Protein AF-A0A7S2QWU9-F1 (afdb_monomer)

pLDDT: mean 87.03, std 11.61, range [43.62, 95.88]

Organism: NCBI:txid1486918

Mean predicted aligned error: 7.69 Å

Secondary structure (DSSP, 8-state):
--TTS-----THHHHHHHHHHHHHHHHHHHHS--PPPHHHIIIIIHHHHHHHH----PPPHHHHSSS-SS-THHHIIIIIHHHHHHHHTGGGS-GGGHHHHHHHHHHHHHHHHTTT-

Sequence (117 aa):
TMAQRLKAPDGGGGRRHKLIALILLRIACVFLPGYVHPDEWFQSNEVAAQEVFNYHTEKPWEFTADAPVRSVLSVYFSSQMAYTITVAFKAYIPSSMAADVVTYAPRVMLCAMSFVV

Structure (mmCIF, N/CA/C/O backbone):
data_AF-A0A7S2QWU9-F1
#
_entry.id   AF-A0A7S2QWU9-F1
#
loop_
_atom_site.group_PDB
_atom_site.id
_atom_site.type_symbol
_atom_site.label_atom_id
_atom_site.label_alt_id
_atom_site.label_comp_id
_atom_site.label_asym_id
_atom_site.label_entity_id
_atom_site.label_seq_id
_atom_site.pdbx_PDB_ins_code
_atom_site.Cartn_x
_atom_site.Cartn_y
_atom_site.Cartn_z
_atom_site.occupancy
_atom_site.B_iso_or_equiv
_atom_site.auth_seq_id
_atom_site.auth_comp_id
_atom_site.auth_asym_id
_atom_site.auth_atom_id
_atom_site.pdbx_PDB_model_num
ATOM 1 N N . THR A 1 1 ? -54.949 9.866 29.402 1.00 53.50 1 THR A N 1
ATOM 2 C CA . THR A 1 1 ? -53.608 9.328 29.726 1.00 53.50 1 THR A CA 1
ATOM 3 C C . THR A 1 1 ? -52.944 8.828 28.450 1.00 53.50 1 THR A C 1
ATOM 5 O O . THR A 1 1 ? -53.060 7.662 28.116 1.00 53.50 1 THR A O 1
ATOM 8 N N . MET A 1 2 ? -52.343 9.728 27.664 1.00 43.62 2 MET A N 1
ATOM 9 C CA . MET A 1 2 ? -51.714 9.402 26.364 1.00 43.62 2 MET A CA 1
ATOM 10 C C . MET A 1 2 ? -50.382 10.140 26.125 1.00 43.62 2 MET A C 1
ATOM 12 O O . MET A 1 2 ? -49.781 10.006 25.067 1.00 43.62 2 MET A O 1
ATOM 16 N N . ALA A 1 3 ? -49.871 10.871 27.121 1.00 52.78 3 ALA A N 1
ATOM 17 C CA . ALA A 1 3 ? -48.666 11.695 26.983 1.00 52.78 3 ALA A CA 1
ATOM 18 C C . ALA A 1 3 ? -47.337 10.944 27.226 1.00 52.78 3 ALA A C 1
ATOM 20 O O . ALA A 1 3 ? -46.283 11.566 27.242 1.00 52.78 3 ALA A O 1
ATOM 21 N N . GLN A 1 4 ? -47.351 9.619 27.420 1.00 55.59 4 GLN A N 1
ATOM 22 C CA . GLN A 1 4 ? -46.142 8.854 27.775 1.00 55.59 4 GLN A CA 1
ATOM 23 C C . GLN A 1 4 ? -45.566 7.976 26.653 1.00 55.59 4 GLN A C 1
ATOM 25 O O . GLN A 1 4 ? -44.597 7.261 26.890 1.00 55.59 4 GLN A O 1
ATOM 30 N N . ARG A 1 5 ? -46.117 7.989 25.430 1.00 55.56 5 ARG A N 1
ATOM 31 C CA . ARG A 1 5 ? -45.851 6.897 24.474 1.00 55.56 5 ARG A CA 1
ATOM 32 C C . ARG A 1 5 ? -44.858 7.137 23.339 1.00 55.56 5 ARG A C 1
ATOM 34 O O . ARG A 1 5 ? -44.809 6.295 22.454 1.00 55.56 5 ARG A O 1
ATOM 41 N N . LEU A 1 6 ? -44.030 8.182 23.350 1.00 56.09 6 LEU A N 1
ATOM 42 C CA . LEU A 1 6 ? -42.974 8.335 22.331 1.00 56.09 6 LEU A CA 1
ATOM 43 C C . LEU A 1 6 ? -41.675 8.935 22.892 1.00 56.09 6 LEU A C 1
ATOM 45 O O . LEU A 1 6 ? -41.116 9.865 22.322 1.00 56.09 6 LEU A O 1
ATOM 49 N N . LYS A 1 7 ? -41.139 8.382 23.988 1.00 50.53 7 LYS A N 1
ATOM 50 C CA . LYS A 1 7 ? -39.685 8.458 24.183 1.00 50.53 7 LYS A CA 1
ATOM 51 C C . LYS A 1 7 ? -39.083 7.326 23.360 1.00 50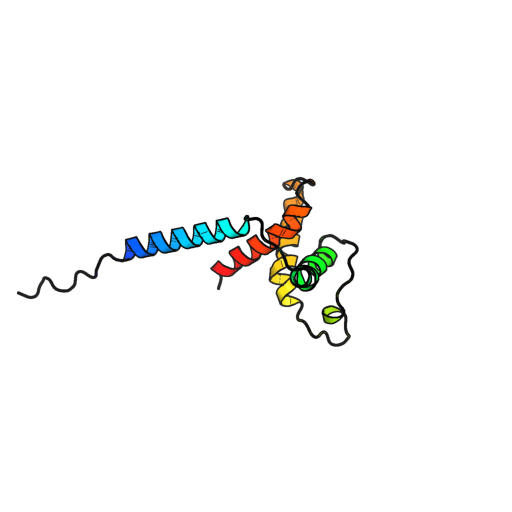.53 7 LYS A C 1
ATOM 53 O O . LYS A 1 7 ? -39.084 6.176 23.792 1.00 50.53 7 LYS A O 1
ATOM 58 N N . ALA A 1 8 ? -38.664 7.643 22.133 1.00 60.62 8 ALA A N 1
ATOM 59 C CA . ALA A 1 8 ? -37.848 6.730 21.343 1.00 60.62 8 ALA A CA 1
ATOM 60 C C . ALA A 1 8 ? -36.681 6.261 22.231 1.00 60.62 8 ALA A C 1
ATOM 62 O O . ALA A 1 8 ? -36.098 7.096 22.929 1.00 60.62 8 ALA A O 1
ATOM 63 N N . PRO A 1 9 ? -36.368 4.956 22.286 1.00 56.06 9 PRO A N 1
ATOM 64 C CA . PRO A 1 9 ? -35.274 4.492 23.119 1.00 56.06 9 PRO A CA 1
ATOM 65 C C . PRO A 1 9 ? -34.000 5.227 22.692 1.00 56.06 9 PRO A C 1
ATOM 67 O O . PRO A 1 9 ? -33.684 5.268 21.501 1.00 56.06 9 PRO A O 1
ATOM 70 N N . ASP A 1 10 ? -33.277 5.788 23.665 1.00 59.53 10 ASP A N 1
ATOM 71 C CA . ASP A 1 10 ? -31.976 6.470 23.543 1.00 59.53 10 ASP A CA 1
ATOM 72 C C . ASP A 1 10 ? -30.849 5.510 23.065 1.00 59.53 10 ASP A C 1
ATOM 74 O O . ASP A 1 10 ? -29.701 5.541 23.502 1.00 59.53 10 ASP A O 1
ATOM 78 N N . GLY A 1 11 ? -31.142 4.621 22.111 1.00 57.97 11 GLY A N 1
ATOM 79 C CA . GLY A 1 11 ? -30.238 3.635 21.519 1.00 57.97 11 GLY A CA 1
ATOM 80 C C . GLY A 1 11 ? -29.206 4.231 20.555 1.00 57.97 11 GLY A C 1
ATOM 81 O O . GLY A 1 11 ? -28.555 3.497 19.809 1.00 57.97 11 GLY A O 1
ATOM 82 N N . GLY A 1 12 ? -29.063 5.559 20.517 1.00 60.91 12 GLY A N 1
ATOM 83 C CA . GLY A 1 12 ? -28.023 6.250 19.752 1.00 60.91 12 GLY A CA 1
ATOM 84 C C . GLY A 1 12 ? -26.634 6.063 20.365 1.00 60.91 12 GLY A C 1
ATOM 85 O O . GLY A 1 12 ? -25.678 5.795 19.638 1.00 60.91 12 GLY A O 1
ATOM 86 N N . GLY A 1 13 ? -26.532 6.114 21.698 1.00 71.19 13 GLY A N 1
ATOM 87 C CA . GLY A 1 13 ? -25.263 5.969 22.416 1.00 71.19 13 GLY A CA 1
ATOM 88 C C . GLY A 1 13 ? -24.627 4.598 22.191 1.00 71.19 13 GLY A C 1
ATOM 89 O O . GLY A 1 13 ? -23.503 4.507 21.708 1.00 71.19 13 GLY A O 1
ATOM 90 N N . GLY A 1 14 ? -25.360 3.512 22.449 1.00 81.50 14 GLY A N 1
ATOM 91 C CA . GLY A 1 14 ? -24.825 2.149 22.324 1.00 81.50 14 GLY A CA 1
ATOM 92 C C . GLY A 1 14 ? -24.378 1.771 20.906 1.00 81.50 14 GLY A C 1
ATOM 93 O O . GLY A 1 14 ? -23.407 1.037 20.746 1.00 81.50 14 GLY A O 1
ATOM 94 N N . ARG A 1 15 ? -25.035 2.295 19.862 1.00 84.38 15 ARG A N 1
ATOM 95 C CA . ARG A 1 15 ? -24.633 2.056 18.463 1.00 84.38 15 ARG A CA 1
ATOM 96 C C . ARG A 1 15 ? -23.343 2.784 18.100 1.00 84.38 15 ARG A C 1
ATOM 98 O O . ARG A 1 15 ? -22.484 2.190 17.459 1.00 84.38 15 ARG A O 1
ATOM 105 N N . ARG A 1 16 ? -23.178 4.028 18.557 1.00 88.25 16 ARG A N 1
ATOM 106 C CA . ARG A 1 16 ? -21.958 4.818 18.325 1.00 88.25 16 ARG A CA 1
ATOM 107 C C . ARG A 1 16 ? -20.727 4.156 18.940 1.00 88.25 16 ARG A C 1
ATOM 109 O O . ARG A 1 16 ? -19.734 3.993 18.246 1.00 88.25 16 ARG A O 1
ATOM 116 N N . HIS A 1 17 ? -20.817 3.696 20.188 1.00 90.75 17 HIS A N 1
ATOM 117 C CA . HIS A 1 17 ? -19.699 3.004 20.844 1.00 90.75 17 HIS A CA 1
ATOM 118 C C . HIS A 1 17 ? -19.308 1.714 20.110 1.00 90.75 17 HIS A C 1
ATOM 120 O O . HIS A 1 17 ? -18.124 1.454 19.923 1.00 90.75 17 HIS A O 1
ATOM 126 N N . LYS A 1 18 ? -20.292 0.936 19.633 1.00 93.81 18 LYS A N 1
ATOM 127 C CA . LYS A 1 18 ? -20.032 -0.273 18.833 1.00 93.81 18 LYS A CA 1
ATOM 128 C C . LYS A 1 18 ? -19.353 0.052 17.502 1.00 93.81 18 LYS A C 1
ATOM 130 O O . LYS A 1 18 ? -18.397 -0.621 17.140 1.00 93.81 18 LYS A O 1
ATOM 135 N N . LEU A 1 19 ? -19.811 1.087 16.795 1.00 93.06 19 LEU A N 1
ATOM 136 C CA . LEU A 1 19 ? -19.193 1.528 15.540 1.00 93.06 19 LEU A CA 1
ATOM 137 C C . LEU A 1 19 ? -17.747 1.980 15.753 1.00 93.06 19 LEU A C 1
ATOM 139 O O . LEU A 1 19 ? -16.865 1.548 15.021 1.00 93.06 19 LEU A O 1
ATOM 143 N N . ILE A 1 20 ? -17.496 2.785 16.787 1.00 94.19 20 ILE A N 1
ATOM 144 C CA . ILE A 1 20 ? -16.142 3.223 17.142 1.00 94.19 20 ILE A CA 1
ATOM 145 C C . ILE A 1 20 ? -15.260 2.010 17.452 1.00 94.19 20 ILE A C 1
ATOM 147 O O . ILE A 1 20 ? -14.158 1.914 16.923 1.00 94.19 20 ILE A O 1
ATOM 151 N N . ALA A 1 21 ? -15.754 1.049 18.239 1.00 95.88 21 ALA A N 1
ATOM 152 C CA . ALA A 1 21 ? -15.008 -0.168 18.549 1.00 95.88 21 ALA A CA 1
ATOM 153 C C . ALA A 1 21 ? -14.654 -0.979 17.288 1.00 95.88 21 ALA A C 1
ATOM 155 O O . ALA A 1 21 ? -13.519 -1.428 17.154 1.00 95.88 21 ALA A O 1
ATOM 156 N N . LEU A 1 22 ? -15.586 -1.125 16.338 1.00 94.56 22 LEU A N 1
ATOM 157 C CA . LEU A 1 22 ? -15.334 -1.827 15.074 1.00 94.56 22 LEU A CA 1
ATOM 158 C C . LEU A 1 22 ? -14.344 -1.079 14.171 1.00 94.56 22 LEU A C 1
ATOM 160 O O . LEU A 1 22 ? -13.507 -1.712 13.534 1.00 94.56 22 LEU A O 1
ATOM 164 N N . ILE A 1 23 ? -14.402 0.254 14.136 1.00 94.69 23 ILE A N 1
ATOM 165 C CA . ILE A 1 23 ? -13.441 1.078 13.391 1.00 94.69 23 ILE A CA 1
ATOM 166 C C . ILE A 1 23 ? -12.037 0.925 13.981 1.00 94.69 23 ILE A C 1
ATOM 168 O O . ILE A 1 23 ? -11.084 0.703 13.238 1.00 94.69 23 ILE A O 1
ATOM 172 N N . LEU A 1 24 ? -11.906 0.986 15.308 1.00 95.62 24 LEU A N 1
ATOM 173 C CA . LEU A 1 24 ? -10.624 0.787 15.985 1.00 95.62 24 LEU A CA 1
ATOM 174 C C . LEU A 1 24 ? -10.073 -0.620 15.750 1.00 95.62 24 LEU A C 1
ATOM 176 O O . LEU A 1 24 ? -8.892 -0.762 15.445 1.00 95.62 24 LEU A O 1
ATOM 180 N N . LEU A 1 25 ? -10.926 -1.647 15.828 1.00 95.50 25 LEU A N 1
ATOM 181 C CA . LEU A 1 25 ? -10.541 -3.022 15.513 1.00 95.50 25 LEU A CA 1
ATOM 182 C C . LEU A 1 25 ? -10.028 -3.133 14.073 1.00 95.50 25 LEU A C 1
ATOM 184 O O . LEU A 1 25 ? -8.981 -3.727 13.839 1.00 95.50 25 LEU A O 1
ATOM 188 N N . ARG A 1 26 ? -10.726 -2.519 13.113 1.00 94.06 26 ARG A N 1
ATOM 189 C CA . ARG A 1 26 ? -10.319 -2.510 11.706 1.00 94.06 26 ARG A CA 1
ATOM 190 C C . ARG A 1 26 ? -8.949 -1.868 11.511 1.00 94.06 26 ARG A C 1
ATOM 192 O O . ARG A 1 26 ? -8.108 -2.447 10.830 1.00 94.06 26 ARG A O 1
ATOM 199 N N . ILE A 1 27 ? -8.722 -0.704 12.120 1.00 95.06 27 ILE A N 1
ATOM 200 C CA . ILE A 1 27 ? -7.431 -0.008 12.061 1.00 95.06 27 ILE A CA 1
ATOM 201 C C . ILE A 1 27 ? -6.342 -0.866 12.711 1.00 95.06 27 ILE A C 1
ATOM 203 O O . ILE A 1 27 ? -5.258 -0.983 12.153 1.00 95.06 27 ILE A O 1
ATOM 207 N N . ALA A 1 28 ? -6.624 -1.524 13.838 1.00 95.19 28 ALA A N 1
ATOM 208 C CA . ALA A 1 28 ? -5.672 -2.436 14.465 1.00 95.19 28 ALA A CA 1
ATOM 209 C C . ALA A 1 28 ? -5.299 -3.598 13.527 1.00 95.19 28 ALA A C 1
ATOM 211 O O . ALA A 1 28 ? -4.117 -3.881 13.351 1.00 95.19 28 ALA A O 1
ATOM 212 N N . CYS A 1 29 ? -6.280 -4.215 12.858 1.00 93.56 29 CYS A N 1
ATOM 213 C CA . CYS A 1 29 ? -6.049 -5.311 11.913 1.00 93.56 29 CYS A CA 1
ATOM 214 C C . CYS A 1 29 ? -5.144 -4.936 10.729 1.00 93.56 29 CYS A C 1
ATOM 216 O O . CYS A 1 29 ? -4.458 -5.811 10.209 1.00 93.56 29 CYS A O 1
ATOM 218 N N . VAL A 1 30 ? -5.095 -3.663 10.320 1.00 94.75 30 VAL A N 1
ATOM 219 C CA . VAL A 1 30 ? -4.201 -3.202 9.240 1.00 94.75 30 VAL A CA 1
ATOM 220 C C . VAL A 1 30 ? -2.729 -3.458 9.579 1.00 94.75 30 VAL A C 1
ATOM 222 O O . VAL A 1 30 ? -1.964 -3.854 8.697 1.00 94.75 30 VAL A O 1
ATOM 225 N N . PHE A 1 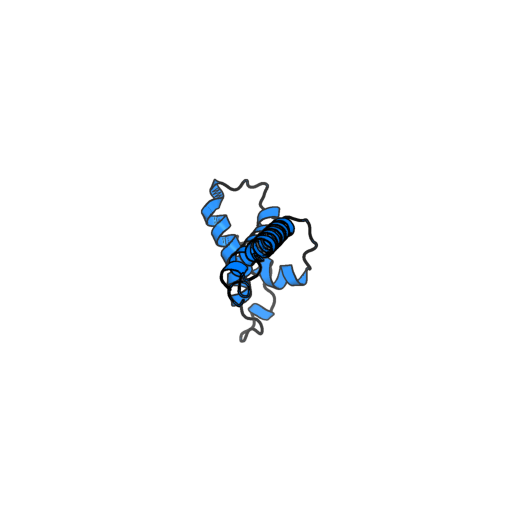31 ? -2.349 -3.278 10.846 1.00 94.25 31 PHE A N 1
ATOM 226 C CA . PHE A 1 31 ? -0.963 -3.370 11.320 1.00 94.25 31 PHE A CA 1
ATOM 227 C C . PHE A 1 31 ? -0.601 -4.732 11.913 1.00 94.25 31 PHE A C 1
ATOM 229 O O . PHE A 1 31 ? 0.545 -4.947 12.301 1.00 94.25 31 PHE A O 1
ATOM 236 N N . LEU A 1 32 ? -1.556 -5.661 12.000 1.00 93.38 32 LEU A N 1
ATOM 237 C CA . LEU A 1 32 ? -1.257 -7.004 12.475 1.00 93.38 32 LEU A CA 1
ATOM 238 C C . LEU A 1 32 ? -0.461 -7.793 11.420 1.00 93.38 32 LEU A C 1
ATOM 240 O O . LEU A 1 32 ? -0.713 -7.660 10.212 1.00 93.38 32 LEU A O 1
ATOM 244 N N . PRO A 1 33 ? 0.480 -8.650 11.859 1.00 88.81 33 PRO A N 1
ATOM 245 C CA . PRO A 1 33 ? 1.156 -9.568 10.961 1.00 88.81 33 PRO A CA 1
ATOM 246 C C . PRO A 1 33 ? 0.121 -10.536 10.386 1.00 88.81 33 PRO A C 1
ATOM 248 O O . PRO A 1 33 ? -0.658 -11.154 11.110 1.00 88.81 33 PRO A O 1
ATOM 251 N N . GLY A 1 34 ? 0.104 -10.649 9.065 1.00 86.38 34 GLY A N 1
ATOM 252 C CA . GLY A 1 34 ? -0.817 -11.512 8.343 1.00 86.38 34 GLY A CA 1
ATOM 253 C C . GLY A 1 34 ? -0.142 -12.000 7.078 1.00 86.38 34 GLY A C 1
ATOM 254 O O . GLY A 1 34 ? 0.540 -11.215 6.413 1.00 86.38 34 GLY A O 1
ATOM 255 N N . TYR A 1 35 ? -0.312 -13.286 6.784 1.00 88.94 35 TYR A N 1
ATOM 256 C CA . TYR A 1 35 ? 0.195 -13.901 5.566 1.00 88.94 35 TYR A CA 1
ATOM 257 C C . TYR A 1 35 ? -0.444 -13.232 4.346 1.00 88.94 35 TYR A C 1
ATOM 259 O O . TYR A 1 35 ? -1.667 -13.140 4.266 1.00 88.94 35 TYR A O 1
ATOM 267 N N . VAL A 1 36 ? 0.393 -12.748 3.431 1.00 87.88 36 VAL A N 1
ATOM 268 C CA . VAL A 1 36 ? -0.036 -12.267 2.115 1.00 87.88 36 VAL A CA 1
ATOM 269 C C . VAL A 1 36 ? 0.191 -13.409 1.145 1.00 87.88 36 VAL A C 1
ATOM 271 O O . VAL A 1 36 ? 1.299 -13.947 1.078 1.00 87.88 36 VAL A O 1
ATOM 274 N N . HIS A 1 37 ? -0.855 -13.805 0.428 1.00 90.81 37 HIS A N 1
ATOM 275 C CA . HIS A 1 37 ? -0.727 -14.901 -0.519 1.00 90.81 37 HIS A CA 1
ATOM 276 C C . HIS A 1 37 ? 0.199 -14.487 -1.678 1.00 90.81 37 HIS A C 1
ATOM 278 O O . HIS A 1 37 ? 0.105 -13.346 -2.141 1.00 90.81 37 HIS A O 1
ATOM 284 N N . PRO A 1 38 ? 1.076 -15.375 -2.184 1.00 90.12 38 PRO A N 1
ATOM 285 C CA . PRO A 1 38 ? 1.971 -15.047 -3.288 1.00 90.12 38 PRO A CA 1
ATOM 286 C C . PRO A 1 38 ? 1.243 -14.481 -4.509 1.00 90.12 38 PRO A C 1
ATOM 288 O O . PRO A 1 38 ? 1.680 -13.477 -5.060 1.00 90.12 38 PRO A O 1
ATOM 291 N N . ASP A 1 39 ? 0.082 -15.032 -4.877 1.00 89.00 39 ASP A N 1
ATOM 292 C CA . ASP A 1 39 ? -0.691 -14.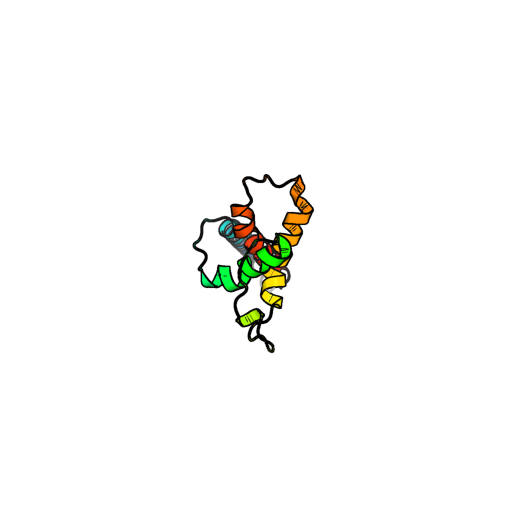497 -6.005 1.00 89.00 39 ASP A CA 1
ATOM 293 C C . ASP A 1 39 ? -1.219 -13.081 -5.752 1.00 89.00 39 ASP A C 1
ATOM 295 O O . ASP A 1 39 ? -1.260 -12.270 -6.674 1.00 89.00 39 ASP A O 1
ATOM 299 N N . GLU A 1 40 ? -1.600 -12.750 -4.514 1.00 89.62 40 GLU A N 1
ATOM 300 C CA . GLU A 1 40 ? -2.027 -11.388 -4.170 1.00 89.62 40 GLU A CA 1
ATOM 301 C C . GLU A 1 40 ? -0.866 -10.408 -4.337 1.00 89.62 40 GLU A C 1
ATOM 303 O O . GLU A 1 40 ? -1.044 -9.306 -4.862 1.00 89.62 40 GLU A O 1
ATOM 308 N N . TRP A 1 41 ? 0.334 -10.826 -3.931 1.00 91.00 41 TRP A N 1
ATOM 309 C CA . TRP A 1 41 ? 1.547 -10.034 -4.072 1.00 91.00 41 TRP A CA 1
ATOM 310 C C . TRP A 1 41 ? 1.909 -9.793 -5.541 1.00 91.00 41 TRP A C 1
ATOM 312 O O . TRP A 1 41 ? 2.062 -8.639 -5.950 1.00 91.00 41 TRP A O 1
ATOM 322 N N . PHE A 1 42 ? 1.986 -10.860 -6.337 1.00 89.81 42 PHE A N 1
ATOM 323 C CA . PHE A 1 42 ? 2.376 -10.803 -7.748 1.00 89.81 42 PHE A CA 1
ATOM 324 C C . PHE A 1 42 ? 1.344 -10.072 -8.614 1.00 89.81 42 PHE A C 1
ATOM 326 O O . PHE A 1 42 ? 1.699 -9.387 -9.568 1.00 89.81 42 PHE A O 1
ATOM 333 N N . GLN A 1 43 ? 0.056 -10.150 -8.267 1.00 89.62 43 GLN A N 1
ATOM 334 C CA . GLN A 1 43 ? -1.009 -9.494 -9.032 1.00 89.62 43 GLN A CA 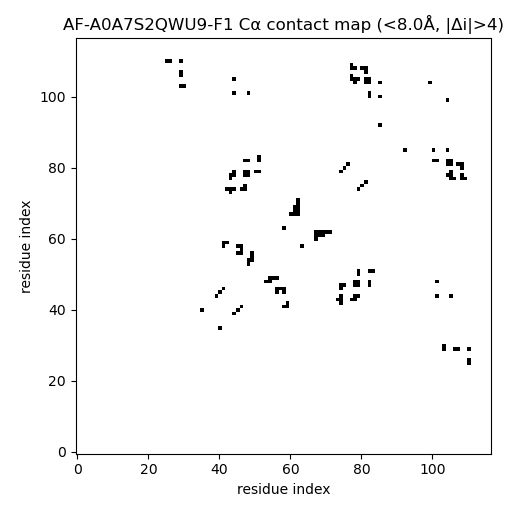1
ATOM 335 C C . GLN A 1 43 ? -1.237 -8.023 -8.649 1.00 89.62 43 GLN A C 1
ATOM 337 O O . GLN A 1 43 ? -2.040 -7.359 -9.306 1.00 89.62 43 GLN A O 1
ATOM 342 N N . SER A 1 44 ? -0.583 -7.497 -7.603 1.00 91.50 44 SER A N 1
ATOM 343 C CA . SER A 1 44 ? -0.802 -6.114 -7.151 1.00 91.50 44 SER A CA 1
ATOM 344 C C . SER A 1 44 ? 0.470 -5.389 -6.711 1.00 91.50 44 SER A C 1
ATOM 346 O O . SER A 1 44 ? 0.926 -4.471 -7.394 1.00 91.50 44 SER A O 1
ATOM 348 N N . ASN A 1 45 ? 1.054 -5.785 -5.581 1.00 92.38 45 ASN A N 1
ATOM 349 C CA . ASN A 1 45 ? 2.187 -5.098 -4.967 1.00 92.38 45 ASN A CA 1
ATOM 350 C C . ASN A 1 45 ? 3.425 -5.116 -5.855 1.00 92.38 45 ASN A C 1
ATOM 352 O O . ASN A 1 45 ? 4.076 -4.086 -5.989 1.00 92.38 45 ASN A O 1
ATOM 356 N N . GLU A 1 46 ? 3.732 -6.248 -6.486 1.00 91.62 46 GLU A N 1
ATOM 357 C CA . GLU A 1 46 ? 4.894 -6.357 -7.366 1.00 91.62 46 GLU A CA 1
ATOM 358 C C . GLU A 1 46 ? 4.756 -5.454 -8.601 1.00 91.62 46 GLU A C 1
ATOM 360 O O . GLU A 1 46 ? 5.638 -4.640 -8.871 1.00 91.62 46 GLU A O 1
ATOM 365 N N . VAL A 1 47 ? 3.598 -5.502 -9.271 1.00 91.75 47 VAL A N 1
ATOM 366 C CA . VAL A 1 47 ? 3.286 -4.653 -10.434 1.00 91.75 47 VAL A CA 1
ATOM 367 C C . VAL A 1 47 ? 3.415 -3.167 -10.084 1.00 91.75 47 VAL A C 1
ATOM 369 O O . VAL A 1 47 ? 4.023 -2.399 -10.827 1.00 91.75 47 VAL A O 1
ATOM 372 N N . ALA A 1 48 ? 2.885 -2.753 -8.930 1.00 93.75 48 ALA A N 1
ATOM 373 C CA . ALA A 1 48 ? 2.989 -1.375 -8.457 1.00 93.75 48 ALA A CA 1
ATOM 374 C C . ALA A 1 48 ? 4.416 -0.990 -8.026 1.00 93.75 48 ALA A C 1
ATOM 376 O O . ALA A 1 48 ? 4.836 0.150 -8.231 1.00 93.75 48 ALA A O 1
ATOM 377 N N . ALA A 1 49 ? 5.167 -1.912 -7.421 1.00 91.69 49 ALA A N 1
ATOM 378 C CA . ALA A 1 49 ? 6.534 -1.671 -6.970 1.00 91.69 49 ALA A CA 1
ATOM 379 C C . ALA A 1 49 ? 7.494 -1.477 -8.149 1.00 91.69 49 ALA A C 1
ATOM 381 O O . ALA A 1 49 ? 8.382 -0.624 -8.078 1.00 91.69 49 ALA A O 1
ATOM 382 N N . GLN A 1 50 ? 7.285 -2.200 -9.250 1.00 90.44 50 GLN A N 1
ATOM 383 C CA . GLN A 1 50 ? 8.002 -1.959 -10.498 1.00 90.44 50 GLN A CA 1
ATOM 384 C C . GLN A 1 50 ? 7.792 -0.532 -10.998 1.00 90.44 50 GLN A C 1
ATOM 386 O O . GLN A 1 50 ? 8.753 0.177 -11.275 1.00 90.44 50 GLN A O 1
ATOM 391 N N . GLU A 1 51 ? 6.530 -0.107 -11.071 1.00 90.25 51 GLU A N 1
ATOM 392 C CA . GLU A 1 51 ? 6.134 1.197 -11.605 1.00 90.25 51 GLU A CA 1
ATOM 393 C C . GLU A 1 51 ? 6.628 2.365 -10.745 1.00 90.25 51 GLU A C 1
ATOM 395 O O . GLU A 1 51 ? 7.060 3.390 -11.265 1.00 90.25 51 GLU A O 1
ATOM 400 N N . VAL A 1 52 ? 6.563 2.237 -9.416 1.00 92.81 52 VAL A N 1
ATOM 401 C CA . VAL A 1 52 ? 6.837 3.358 -8.501 1.00 92.81 52 VAL A CA 1
ATOM 402 C C . VAL A 1 52 ? 8.277 3.362 -7.998 1.00 92.81 52 VAL A C 1
ATOM 404 O O . VAL A 1 52 ? 8.905 4.420 -7.924 1.00 92.81 52 VAL A O 1
ATOM 407 N N . PHE A 1 53 ? 8.815 2.198 -7.629 1.00 90.00 53 PHE A N 1
ATOM 408 C CA . PHE A 1 53 ? 10.154 2.085 -7.046 1.00 90.00 53 PHE A CA 1
ATOM 409 C C . PHE A 1 53 ? 11.228 1.690 -8.065 1.00 90.00 53 PHE A C 1
ATOM 411 O O . PHE A 1 53 ? 12.408 1.718 -7.718 1.00 90.00 53 PHE A O 1
ATOM 418 N N . ASN A 1 54 ? 10.852 1.368 -9.311 1.00 87.25 54 ASN A N 1
ATOM 419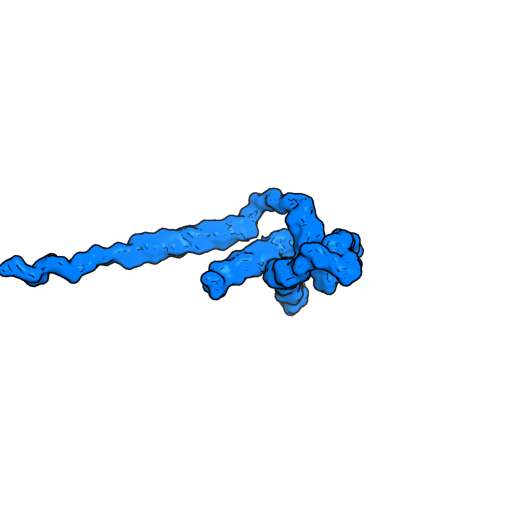 C CA . ASN A 1 54 ? 11.751 0.829 -10.339 1.00 87.25 54 ASN A CA 1
ATOM 420 C C . ASN A 1 54 ? 12.472 -0.452 -9.884 1.00 87.25 54 ASN A C 1
ATOM 422 O O . ASN A 1 54 ? 13.642 -0.673 -10.201 1.00 87.25 54 ASN A O 1
ATOM 426 N N . TYR A 1 55 ? 11.790 -1.298 -9.107 1.00 88.00 55 TYR A N 1
ATOM 427 C CA . TYR A 1 55 ? 12.320 -2.609 -8.742 1.00 88.00 55 TYR A CA 1
ATOM 428 C C . TYR A 1 55 ? 12.315 -3.556 -9.938 1.00 88.00 55 TYR A C 1
ATOM 430 O O . TYR A 1 55 ? 11.353 -3.606 -10.702 1.00 88.00 55 TYR A O 1
ATOM 438 N N . HIS A 1 56 ? 13.392 -4.332 -10.080 1.00 85.31 56 HIS A N 1
ATOM 439 C CA . HIS A 1 56 ? 13.499 -5.335 -11.132 1.00 85.31 56 HIS A CA 1
ATOM 440 C C . HIS A 1 56 ? 12.562 -6.502 -10.812 1.00 85.31 56 HIS A C 1
ATOM 442 O O . HIS A 1 56 ? 12.864 -7.337 -9.962 1.00 85.31 56 HIS A O 1
ATOM 448 N N . THR A 1 57 ? 11.406 -6.510 -11.464 1.00 83.56 57 THR A N 1
ATOM 449 C CA . THR A 1 57 ? 10.312 -7.463 -11.259 1.00 83.56 57 THR A CA 1
ATOM 450 C C . THR A 1 57 ? 9.681 -7.775 -12.614 1.00 83.56 57 THR A C 1
ATOM 452 O O . THR A 1 57 ? 9.749 -6.958 -13.537 1.00 83.56 57 THR A O 1
ATOM 455 N N . GLU A 1 58 ? 9.128 -8.976 -12.756 1.00 84.12 58 GLU A N 1
ATOM 456 C CA . GLU A 1 58 ? 8.534 -9.441 -14.011 1.00 84.12 58 GLU A CA 1
ATOM 457 C C . GLU A 1 58 ? 7.018 -9.271 -13.938 1.00 84.12 58 GLU A C 1
ATOM 459 O O . GLU A 1 58 ? 6.362 -9.881 -13.093 1.00 84.12 58 GLU A O 1
ATOM 464 N N . LYS A 1 59 ? 6.435 -8.451 -14.822 1.00 85.94 59 LYS A N 1
ATOM 465 C CA . LYS A 1 59 ? 4.975 -8.304 -14.840 1.00 85.94 59 LYS A CA 1
ATOM 466 C C . LYS A 1 59 ? 4.326 -9.584 -15.353 1.00 85.94 59 LYS A C 1
ATOM 468 O O . LYS A 1 59 ? 4.720 -10.070 -16.417 1.00 85.94 59 LYS A O 1
ATOM 473 N N . PRO A 1 60 ? 3.271 -10.067 -14.681 1.00 87.62 60 PRO A N 1
ATOM 474 C CA . PRO A 1 60 ? 2.494 -11.185 -15.182 1.00 87.62 60 PRO A CA 1
ATOM 475 C C . PRO A 1 60 ? 1.899 -10.887 -16.566 1.00 87.62 60 PRO A C 1
ATOM 477 O O . PRO A 1 60 ? 1.518 -9.748 -16.871 1.00 87.62 60 PRO A O 1
ATOM 480 N N . TRP A 1 61 ? 1.791 -11.926 -17.398 1.00 89.06 61 TRP A N 1
ATOM 481 C CA . TRP A 1 61 ? 1.252 -11.837 -18.761 1.00 89.06 61 TRP A CA 1
ATOM 482 C C . TRP A 1 61 ? -0.185 -11.296 -18.791 1.00 89.06 61 TRP A C 1
ATOM 484 O O . TRP A 1 61 ? -0.616 -10.718 -19.788 1.00 89.06 61 TRP A O 1
ATOM 494 N N . GLU A 1 62 ? -0.915 -11.406 -17.677 1.00 89.81 62 GLU A N 1
ATOM 495 C CA . GLU A 1 62 ? -2.264 -10.876 -17.508 1.00 89.81 62 GLU A CA 1
ATOM 496 C C . GLU A 1 62 ? -2.356 -9.352 -17.678 1.00 89.81 62 GLU A C 1
ATOM 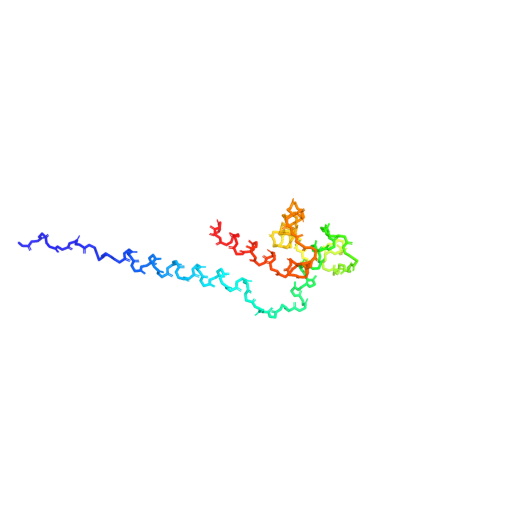498 O O . GLU A 1 62 ? -3.442 -8.847 -17.978 1.00 89.81 62 GLU A O 1
ATOM 503 N N . PHE A 1 63 ? -1.240 -8.635 -17.493 1.00 88.75 63 PHE A N 1
ATOM 504 C CA . PHE A 1 63 ? -1.137 -7.183 -17.665 1.00 88.75 63 PHE A CA 1
ATOM 505 C C . PHE A 1 63 ? -0.357 -6.762 -18.918 1.00 88.75 63 PHE A C 1
ATOM 507 O O . PHE A 1 63 ? -0.427 -5.592 -19.290 1.00 88.75 63 PHE A O 1
ATOM 514 N N . THR A 1 64 ? 0.397 -7.667 -19.550 1.00 88.50 64 THR A N 1
ATOM 515 C CA . THR A 1 64 ? 1.311 -7.336 -20.663 1.00 88.50 64 THR A CA 1
ATOM 516 C C . THR A 1 64 ? 0.868 -7.857 -22.029 1.00 88.50 64 THR A C 1
ATOM 518 O O . THR A 1 64 ? 1.463 -7.470 -23.031 1.00 88.50 64 THR A O 1
ATOM 521 N N . ALA A 1 65 ? -0.168 -8.698 -22.102 1.00 87.25 65 ALA A N 1
ATOM 522 C CA . ALA A 1 65 ? -0.745 -9.140 -23.372 1.00 87.25 65 ALA A CA 1
ATOM 523 C C . ALA A 1 65 ? -1.352 -7.974 -24.182 1.00 87.25 65 ALA A C 1
ATOM 525 O O . ALA A 1 65 ? -1.825 -6.999 -23.600 1.00 87.25 65 ALA A O 1
ATOM 526 N N . ASP A 1 66 ? -1.428 -8.116 -25.514 1.00 89.50 66 ASP A N 1
ATOM 527 C CA . ASP A 1 66 ? -2.012 -7.106 -26.424 1.00 89.50 66 ASP A CA 1
ATOM 528 C C . ASP A 1 66 ? -3.447 -6.705 -26.035 1.00 89.50 66 ASP A C 1
ATOM 530 O O . ASP A 1 66 ? -3.859 -5.556 -26.195 1.00 89.50 66 ASP A O 1
ATOM 534 N N . ALA A 1 67 ? -4.204 -7.662 -25.495 1.00 89.75 67 ALA A N 1
ATOM 535 C CA . ALA A 1 67 ? -5.504 -7.456 -24.870 1.00 89.75 67 ALA A CA 1
ATOM 536 C C . ALA A 1 67 ? -5.456 -8.031 -23.441 1.00 89.75 67 ALA A C 1
ATOM 538 O O . ALA A 1 67 ? -5.728 -9.222 -23.253 1.00 89.75 67 ALA A O 1
ATOM 539 N N . PRO A 1 68 ? -5.068 -7.229 -22.432 1.00 89.06 68 PRO A N 1
ATOM 540 C CA . PRO A 1 68 ? -4.862 -7.726 -21.079 1.00 89.06 68 PRO A CA 1
ATOM 541 C C . PRO A 1 68 ? -6.182 -8.194 -20.464 1.00 89.06 68 PRO A C 1
ATOM 543 O O . PRO A 1 68 ? -7.217 -7.531 -20.558 1.00 89.06 68 PRO A O 1
ATOM 546 N N . VAL A 1 69 ? -6.137 -9.351 -19.805 1.00 91.81 69 VAL A N 1
ATOM 547 C CA . VAL A 1 69 ? -7.310 -9.964 -19.161 1.00 91.81 69 VAL A CA 1
ATOM 548 C C . VAL A 1 69 ? -7.625 -9.323 -17.805 1.00 91.81 69 VAL A C 1
ATOM 550 O O . VAL A 1 69 ? -8.736 -9.464 -17.294 1.00 91.81 69 VAL A O 1
ATOM 553 N N . ARG A 1 70 ? -6.673 -8.584 -17.216 1.00 89.31 70 ARG A N 1
ATOM 554 C CA . ARG A 1 70 ? -6.849 -7.870 -15.945 1.00 89.31 70 ARG A CA 1
ATOM 555 C C . ARG A 1 70 ? -6.799 -6.361 -16.126 1.00 89.31 70 ARG A C 1
ATOM 557 O O . ARG A 1 70 ? -5.972 -5.819 -16.851 1.00 89.31 70 ARG A O 1
ATOM 564 N N . SER A 1 71 ? -7.667 -5.674 -15.387 1.00 90.50 71 SER A N 1
ATOM 565 C CA . SER A 1 71 ? -7.625 -4.219 -15.286 1.00 90.50 71 SER A CA 1
ATOM 566 C C . SER A 1 71 ? -6.539 -3.778 -14.307 1.00 90.50 71 SER A C 1
ATOM 568 O O . SER A 1 71 ? -6.471 -4.267 -13.182 1.00 90.50 71 SER A O 1
ATOM 570 N N . VAL A 1 72 ? -5.737 -2.793 -14.709 1.00 90.56 72 VAL A N 1
ATOM 571 C CA . VAL A 1 72 ? -4.732 -2.142 -13.851 1.00 90.56 72 VAL A CA 1
ATOM 572 C C . VAL A 1 72 ? -5.347 -1.206 -12.808 1.00 90.56 72 VAL A C 1
ATOM 574 O O . VAL A 1 72 ? -4.671 -0.803 -11.867 1.00 90.56 72 VAL A O 1
ATOM 577 N N . LEU A 1 73 ? -6.638 -0.873 -12.932 1.00 92.00 73 LEU A N 1
ATOM 578 C CA . LEU A 1 73 ? -7.302 0.079 -12.037 1.00 92.00 73 LEU A CA 1
ATOM 579 C C . LEU A 1 73 ? -7.286 -0.377 -10.576 1.00 92.00 73 LEU A C 1
ATOM 581 O O . LEU A 1 73 ? -7.073 0.445 -9.687 1.00 92.00 73 LEU A O 1
ATOM 585 N N . SER A 1 74 ? -7.481 -1.673 -10.316 1.00 89.44 74 SER A N 1
ATOM 586 C CA . SER A 1 74 ? -7.445 -2.193 -8.947 1.00 89.44 74 SER A CA 1
ATOM 587 C C . SER A 1 74 ? -6.065 -2.001 -8.322 1.00 89.44 74 SER A C 1
ATOM 589 O O . SER A 1 74 ? -5.978 -1.528 -7.194 1.00 89.44 74 SER A O 1
ATOM 591 N N . VAL A 1 75 ? -5.004 -2.285 -9.084 1.00 93.69 75 VAL A N 1
ATOM 592 C CA . VAL A 1 75 ? -3.605 -2.112 -8.664 1.00 93.69 75 VAL A CA 1
ATOM 593 C C . VAL A 1 75 ? -3.280 -0.640 -8.431 1.00 93.69 75 VAL A C 1
ATOM 595 O O . VAL A 1 75 ? -2.612 -0.302 -7.450 1.00 93.69 75 VAL A O 1
ATOM 598 N N . TYR A 1 76 ? -3.790 0.237 -9.301 1.00 94.38 76 TYR A N 1
ATOM 599 C CA . TYR A 1 76 ? -3.582 1.675 -9.196 1.00 94.38 76 TYR A CA 1
ATOM 600 C C . TYR A 1 76 ? -4.125 2.222 -7.873 1.00 94.38 76 TYR A C 1
ATOM 602 O O . TYR A 1 76 ? -3.405 2.872 -7.113 1.00 94.38 76 TYR A O 1
ATOM 610 N N . PHE A 1 77 ? -5.390 1.923 -7.574 1.00 92.81 77 PHE A N 1
ATOM 611 C CA . PHE A 1 77 ? -6.058 2.428 -6.380 1.00 92.81 77 PHE A CA 1
ATOM 612 C C . PHE A 1 77 ? -5.555 1.768 -5.089 1.00 92.81 77 PHE A C 1
ATOM 614 O O . PHE A 1 77 ? -5.490 2.441 -4.062 1.00 92.81 77 PHE A O 1
ATOM 621 N N . SER A 1 78 ? -5.161 0.491 -5.120 1.00 92.38 78 SER A N 1
ATOM 622 C CA . SER A 1 78 ? -4.648 -0.192 -3.930 1.00 92.38 78 SER A CA 1
ATOM 623 C C . SER A 1 78 ? -3.183 0.144 -3.651 1.00 92.38 78 SER A C 1
ATOM 625 O O . SER A 1 78 ? -2.872 0.858 -2.700 1.00 92.38 78 SER A O 1
ATOM 627 N N . SER A 1 79 ? -2.274 -0.381 -4.468 1.00 94.62 79 SER A N 1
ATOM 628 C CA . SER A 1 79 ? -0.848 -0.454 -4.149 1.00 94.62 79 SER A CA 1
ATOM 629 C C . SER A 1 79 ? -0.074 0.702 -4.774 1.00 94.62 79 SER A C 1
ATOM 631 O O . SER A 1 79 ? 0.757 1.308 -4.103 1.00 94.62 79 SER A O 1
ATOM 633 N N . GLN A 1 80 ? -0.382 1.078 -6.020 1.00 94.44 80 GLN A N 1
ATOM 634 C CA . GLN A 1 80 ?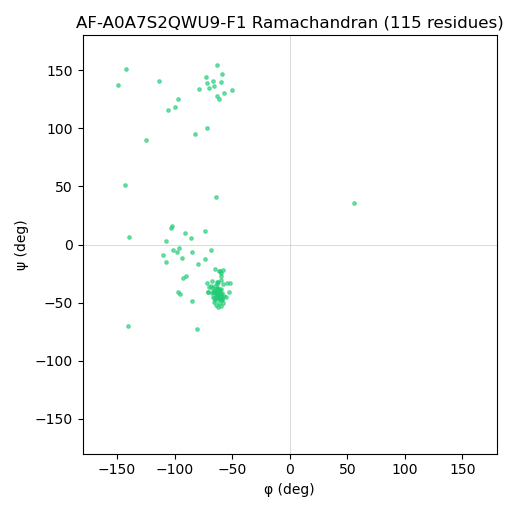 0.371 2.122 -6.723 1.00 94.44 80 GLN A CA 1
ATOM 635 C C . GLN A 1 80 ? 0.189 3.489 -6.063 1.00 94.44 80 GLN A C 1
ATOM 637 O O . GLN A 1 80 ? 1.176 4.141 -5.730 1.00 94.44 80 GLN A O 1
ATOM 642 N N . MET A 1 81 ? -1.055 3.892 -5.782 1.00 94.94 81 MET A N 1
ATOM 643 C CA . MET A 1 81 ? -1.332 5.153 -5.095 1.00 94.94 81 MET A CA 1
ATOM 644 C C . MET A 1 81 ? -0.742 5.173 -3.680 1.00 94.94 81 MET A C 1
ATOM 646 O O . MET A 1 81 ? -0.176 6.188 -3.270 1.00 94.94 81 MET A O 1
ATOM 650 N N . ALA A 1 82 ? -0.792 4.048 -2.958 1.00 95.50 82 ALA A N 1
ATOM 651 C CA . ALA A 1 82 ? -0.154 3.928 -1.650 1.00 95.50 82 ALA A CA 1
ATOM 652 C C . ALA A 1 82 ? 1.361 4.182 -1.731 1.00 95.50 82 ALA A C 1
ATOM 654 O O . ALA A 1 82 ? 1.904 4.977 -0.961 1.00 95.50 82 ALA A O 1
ATOM 655 N N . TYR A 1 83 ? 2.042 3.559 -2.695 1.00 95.25 83 TYR A N 1
ATOM 656 C CA . TYR A 1 83 ? 3.480 3.724 -2.882 1.00 95.25 83 TYR A CA 1
ATOM 657 C C . TYR A 1 83 ? 3.848 5.130 -3.345 1.00 95.25 83 TYR A C 1
ATOM 659 O O . TYR A 1 83 ? 4.778 5.713 -2.790 1.00 95.25 83 TYR A O 1
ATOM 667 N N . THR A 1 84 ? 3.103 5.732 -4.274 1.00 94.81 84 THR A N 1
ATOM 668 C CA . THR A 1 84 ? 3.352 7.115 -4.707 1.00 94.81 84 THR A CA 1
ATOM 669 C C . THR A 1 84 ? 3.270 8.093 -3.535 1.00 94.81 84 THR A C 1
ATOM 671 O O . THR A 1 84 ? 4.142 8.951 -3.395 1.00 94.81 84 THR A O 1
ATOM 674 N N . ILE A 1 85 ? 2.286 7.925 -2.642 1.00 93.94 85 ILE A N 1
ATOM 675 C CA . ILE A 1 85 ? 2.197 8.718 -1.410 1.00 93.94 85 ILE A CA 1
ATOM 676 C C . ILE A 1 85 ? 3.441 8.482 -0.545 1.00 93.94 85 ILE A C 1
ATOM 678 O O . ILE A 1 85 ? 4.065 9.444 -0.105 1.00 93.94 85 ILE A O 1
ATOM 682 N N . THR A 1 86 ? 3.871 7.233 -0.341 1.00 92.69 86 THR A N 1
ATOM 683 C CA . THR A 1 86 ? 5.077 6.968 0.467 1.00 92.69 86 THR A CA 1
ATOM 684 C C . THR A 1 86 ? 6.346 7.584 -0.128 1.00 92.69 86 THR A C 1
ATOM 686 O O . THR A 1 86 ? 7.162 8.127 0.613 1.00 92.69 86 THR A O 1
ATOM 689 N N . VAL A 1 87 ? 6.492 7.594 -1.458 1.00 91.75 87 VAL A N 1
ATOM 690 C CA . VAL A 1 87 ? 7.609 8.263 -2.140 1.00 91.75 87 VAL A CA 1
ATOM 691 C C . VAL A 1 87 ? 7.558 9.774 -1.927 1.00 91.75 87 VAL A C 1
ATOM 693 O O . VAL A 1 87 ? 8.597 10.377 -1.654 1.00 91.75 87 VAL A O 1
ATOM 696 N N . ALA A 1 88 ? 6.372 10.386 -1.977 1.00 93.31 88 ALA A N 1
ATOM 697 C CA . ALA A 1 88 ? 6.209 11.817 -1.719 1.00 93.31 88 ALA A CA 1
ATOM 698 C C . ALA A 1 88 ? 6.674 12.219 -0.304 1.00 93.31 88 ALA A C 1
ATOM 700 O O . ALA A 1 88 ? 7.202 13.312 -0.116 1.00 93.31 88 ALA A O 1
ATOM 701 N N . PHE A 1 89 ? 6.552 11.316 0.675 1.00 93.12 89 PHE A N 1
ATOM 702 C CA . PHE A 1 89 ? 6.994 11.522 2.060 1.00 93.12 89 PHE A CA 1
ATOM 703 C C . PHE A 1 89 ? 8.316 10.822 2.407 1.00 93.12 89 PHE A C 1
ATOM 705 O O . PHE A 1 89 ? 8.658 10.717 3.585 1.00 93.12 89 PHE A O 1
ATOM 712 N N . LYS A 1 90 ? 9.103 10.382 1.414 1.00 90.38 90 LYS A N 1
ATOM 713 C CA . LYS A 1 90 ? 10.334 9.595 1.620 1.00 90.38 90 LYS A CA 1
ATOM 714 C C . LYS A 1 90 ? 11.316 10.224 2.616 1.00 90.38 90 LYS A C 1
ATOM 716 O O . LYS A 1 90 ? 11.979 9.496 3.343 1.00 90.38 90 LYS A O 1
ATOM 721 N N . ALA A 1 91 ? 11.391 11.555 2.685 1.00 90.56 91 ALA A N 1
ATOM 722 C CA . ALA A 1 91 ? 12.260 12.268 3.628 1.00 90.56 91 ALA A CA 1
ATOM 723 C C . ALA A 1 91 ? 11.965 11.951 5.109 1.00 90.56 91 ALA A C 1
ATOM 725 O O . ALA A 1 91 ? 12.853 12.079 5.948 1.00 90.56 91 ALA A O 1
ATOM 726 N N . TYR A 1 92 ? 10.740 11.525 5.424 1.00 90.75 92 TYR A N 1
ATOM 727 C CA . TYR A 1 92 ? 10.291 11.190 6.777 1.00 90.75 92 TYR A CA 1
ATOM 728 C C . TYR A 1 92 ? 10.251 9.681 7.044 1.00 90.75 92 TYR A C 1
ATOM 730 O O . TYR A 1 92 ? 9.957 9.271 8.165 1.00 90.75 92 TYR A O 1
ATOM 738 N N . ILE A 1 93 ? 10.525 8.852 6.032 1.00 88.69 93 ILE A N 1
ATOM 739 C CA . ILE A 1 93 ? 10.438 7.394 6.124 1.00 88.69 93 ILE A CA 1
ATOM 740 C C . ILE A 1 93 ? 11.861 6.820 6.186 1.00 88.69 93 ILE A C 1
ATOM 742 O O . ILE A 1 93 ? 12.614 6.947 5.216 1.00 88.69 93 ILE A O 1
ATOM 746 N N . PRO A 1 94 ? 12.253 6.171 7.298 1.00 90.81 94 PRO A N 1
ATOM 747 C CA . PRO A 1 94 ? 13.550 5.511 7.401 1.00 90.81 94 PRO A CA 1
ATOM 748 C C . PRO A 1 94 ? 13.720 4.424 6.332 1.00 90.81 94 PRO A C 1
ATOM 750 O O . PRO A 1 94 ? 12.806 3.638 6.084 1.00 90.81 94 PRO A O 1
ATOM 753 N N . SER A 1 95 ? 14.917 4.309 5.747 1.00 85.81 95 SER A N 1
ATOM 754 C CA . SER A 1 95 ? 15.214 3.265 4.751 1.00 85.81 95 SER A CA 1
ATOM 755 C C . SER A 1 95 ? 15.088 1.840 5.300 1.00 85.81 95 SER A C 1
ATOM 757 O O . SER A 1 95 ? 14.844 0.914 4.529 1.00 85.81 95 SER A O 1
ATOM 759 N N . SER A 1 96 ? 15.196 1.653 6.619 1.00 89.56 96 SER A N 1
ATOM 760 C CA . SER A 1 96 ? 14.977 0.361 7.279 1.00 89.56 96 SER A CA 1
ATOM 761 C C . SER A 1 96 ? 13.537 -0.144 7.157 1.00 89.56 96 SER A C 1
ATOM 763 O O . SER A 1 96 ? 13.313 -1.343 7.272 1.00 89.56 96 SER A O 1
ATOM 765 N N . MET A 1 97 ? 12.571 0.743 6.895 1.00 87.62 97 MET A N 1
ATOM 766 C CA . MET A 1 97 ? 11.149 0.402 6.792 1.00 87.62 97 MET A CA 1
ATOM 767 C C . MET A 1 97 ? 10.714 0.046 5.366 1.00 87.62 97 MET A C 1
ATOM 769 O O . MET A 1 97 ? 9.521 -0.065 5.104 1.00 87.62 97 MET A O 1
ATOM 773 N N . ALA A 1 98 ? 11.643 -0.130 4.422 1.00 85.06 98 ALA A N 1
ATOM 774 C CA . ALA A 1 98 ? 11.293 -0.418 3.031 1.00 85.06 98 ALA A CA 1
ATOM 775 C C . ALA A 1 98 ? 10.392 -1.662 2.898 1.00 85.06 98 ALA A C 1
ATOM 777 O O . ALA A 1 98 ? 9.367 -1.603 2.227 1.00 85.06 98 ALA A O 1
ATOM 778 N N . ALA A 1 99 ? 10.715 -2.757 3.595 1.00 86.00 99 ALA A N 1
ATOM 779 C CA . ALA A 1 99 ? 9.906 -3.980 3.574 1.00 86.00 99 ALA A CA 1
ATOM 780 C C . ALA A 1 99 ? 8.507 -3.781 4.193 1.00 86.00 99 ALA A C 1
ATOM 782 O O . ALA A 1 99 ? 7.505 -4.289 3.679 1.00 86.00 99 ALA A O 1
ATOM 783 N N . ASP A 1 100 ? 8.432 -2.988 5.264 1.00 90.38 100 ASP A N 1
ATOM 784 C CA . ASP A 1 100 ? 7.177 -2.655 5.935 1.00 90.38 100 ASP A CA 1
ATOM 785 C C . ASP A 1 100 ? 6.280 -1.798 5.038 1.00 90.38 100 ASP A C 1
ATOM 787 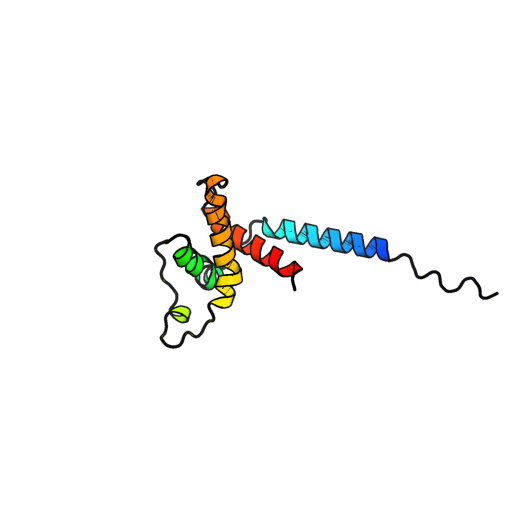O O . ASP A 1 100 ? 5.076 -2.034 4.958 1.00 90.38 100 ASP A O 1
ATOM 791 N N . VAL A 1 101 ? 6.857 -0.835 4.312 1.00 91.19 101 VAL A N 1
ATOM 792 C CA . VAL A 1 101 ? 6.126 0.043 3.387 1.00 91.19 101 VAL A CA 1
ATOM 793 C C . VAL A 1 101 ? 5.412 -0.770 2.314 1.00 91.19 101 VAL A C 1
ATOM 795 O O . VAL A 1 101 ? 4.220 -0.558 2.088 1.00 91.19 101 VAL A O 1
ATOM 798 N N . VAL A 1 102 ? 6.098 -1.733 1.691 1.00 90.06 102 VAL A N 1
ATOM 799 C CA . VAL A 1 102 ? 5.498 -2.536 0.615 1.00 90.06 102 VAL A CA 1
ATOM 800 C C . VAL A 1 102 ? 4.310 -3.361 1.135 1.00 90.06 102 VAL A C 1
ATOM 802 O O . VAL A 1 102 ? 3.320 -3.527 0.422 1.00 90.06 102 VAL A O 1
ATOM 805 N N . THR A 1 103 ? 4.353 -3.795 2.399 1.00 90.88 103 THR A N 1
ATOM 806 C CA . THR A 1 103 ? 3.308 -4.628 3.019 1.00 90.88 103 THR A CA 1
ATOM 807 C C . THR A 1 103 ? 2.143 -3.816 3.591 1.00 90.88 103 THR A C 1
ATOM 809 O O . THR A 1 103 ? 0.980 -4.149 3.357 1.00 90.88 103 THR A O 1
ATOM 812 N N . TYR A 1 104 ? 2.426 -2.766 4.364 1.00 93.50 104 TYR A N 1
ATOM 813 C CA . TYR A 1 104 ? 1.411 -2.049 5.140 1.00 93.50 104 TYR A CA 1
ATOM 814 C C . TYR A 1 104 ? 0.807 -0.858 4.397 1.00 93.50 104 TYR A C 1
ATOM 816 O O . TYR A 1 104 ? -0.366 -0.555 4.623 1.00 93.50 104 TYR A O 1
ATOM 824 N N . ALA A 1 105 ? 1.536 -0.200 3.487 1.00 94.38 105 ALA A N 1
ATOM 825 C CA . ALA A 1 105 ? 1.003 0.973 2.789 1.00 94.38 105 ALA A CA 1
ATOM 826 C C . ALA A 1 105 ? -0.273 0.662 1.975 1.00 94.38 105 ALA A C 1
ATOM 828 O O . ALA A 1 105 ? -1.257 1.390 2.144 1.00 94.38 105 ALA A O 1
ATOM 829 N N . PRO A 1 106 ? -0.350 -0.431 1.183 1.00 94.62 106 PRO A N 1
ATOM 830 C CA . PRO A 1 106 ? -1.575 -0.779 0.459 1.00 94.62 106 PRO A CA 1
ATOM 831 C C . PRO A 1 106 ? -2.740 -1.097 1.405 1.00 94.62 106 PRO A C 1
ATOM 833 O O . PRO A 1 106 ? -3.886 -0.751 1.127 1.00 94.62 106 PRO A O 1
ATOM 836 N N . ARG A 1 107 ? -2.461 -1.703 2.569 1.00 94.00 107 ARG A N 1
ATOM 837 C CA . ARG A 1 107 ? -3.484 -2.015 3.583 1.00 94.00 107 ARG A CA 1
ATOM 838 C C . ARG A 1 107 ? -4.076 -0.748 4.194 1.00 94.00 107 ARG A C 1
ATOM 840 O O . ARG A 1 107 ? -5.295 -0.643 4.321 1.00 94.00 107 ARG A O 1
ATOM 847 N N . VAL A 1 108 ? -3.226 0.220 4.545 1.00 95.00 108 VAL A N 1
ATOM 848 C CA . VAL A 1 108 ? -3.659 1.538 5.037 1.00 95.00 108 VAL A CA 1
ATOM 849 C C . VAL A 1 108 ? -4.493 2.243 3.972 1.00 95.00 108 VAL A C 1
ATOM 851 O O . VAL A 1 108 ? -5.555 2.775 4.291 1.00 95.00 108 VAL A O 1
ATOM 854 N N . MET A 1 109 ? -4.063 2.186 2.710 1.00 94.75 109 MET A N 1
ATOM 855 C CA . MET A 1 109 ? -4.774 2.803 1.595 1.00 94.75 109 MET A CA 1
ATOM 856 C C . MET A 1 109 ? -6.175 2.218 1.402 1.00 94.75 109 MET A C 1
ATOM 858 O O . MET A 1 109 ? -7.158 2.955 1.388 1.00 94.75 109 MET A O 1
ATOM 862 N N . LEU A 1 110 ? -6.288 0.890 1.337 1.00 93.62 110 LEU A N 1
ATOM 863 C CA . LEU A 1 110 ? -7.572 0.198 1.213 1.00 93.62 110 LEU A CA 1
ATOM 864 C C . LEU A 1 110 ? -8.478 0.446 2.425 1.00 93.62 110 LEU A C 1
ATOM 866 O O . LEU A 1 110 ? -9.687 0.641 2.277 1.00 93.62 110 LEU A O 1
ATOM 870 N N . CYS A 1 111 ? -7.905 0.494 3.632 1.00 94.62 111 CYS A N 1
ATOM 871 C CA . CYS A 1 111 ? -8.653 0.861 4.828 1.00 94.62 111 CYS A CA 1
ATOM 872 C C . CYS A 1 111 ? -9.165 2.306 4.748 1.00 94.62 111 CYS A C 1
ATOM 874 O O . CYS A 1 111 ? -10.316 2.552 5.096 1.00 94.62 111 CYS A O 1
ATOM 876 N N . ALA A 1 112 ? -8.366 3.256 4.261 1.00 93.81 112 ALA A N 1
ATOM 877 C CA . ALA A 1 112 ? -8.791 4.643 4.093 1.00 93.81 112 ALA A CA 1
ATOM 878 C C . ALA A 1 112 ? -9.903 4.776 3.038 1.00 93.81 112 ALA A C 1
ATOM 880 O O . ALA A 1 112 ? -10.931 5.398 3.301 1.00 93.81 112 ALA A O 1
ATOM 881 N N . MET A 1 113 ? -9.744 4.127 1.879 1.00 91.62 113 MET A N 1
ATOM 882 C CA . MET A 1 113 ? -10.747 4.133 0.805 1.00 91.62 113 MET A CA 1
ATOM 883 C C . MET A 1 113 ? -12.104 3.606 1.253 1.00 91.62 113 MET A C 1
ATOM 885 O O . MET A 1 113 ? -13.141 4.099 0.823 1.00 91.62 113 MET A O 1
ATOM 889 N N . SER A 1 114 ? -12.108 2.634 2.159 1.00 91.69 114 SER A N 1
ATOM 890 C CA . SER A 1 114 ? -13.342 2.039 2.659 1.00 91.69 114 SER A CA 1
ATOM 891 C C . SER A 1 114 ? -14.220 2.952 3.524 1.00 91.69 114 SER A C 1
ATOM 893 O O . SER A 1 114 ? -15.285 2.517 3.947 1.00 91.69 114 SER A O 1
ATOM 895 N N . PHE A 1 115 ? -13.765 4.168 3.847 1.00 90.25 115 PHE A N 1
ATOM 896 C CA . PHE A 1 115 ? -14.587 5.196 4.493 1.00 90.25 115 PHE A CA 1
ATOM 897 C C . PHE A 1 115 ? -15.244 6.151 3.491 1.00 90.25 115 PHE A C 1
ATOM 899 O O . PHE A 1 115 ? -16.091 6.951 3.882 1.00 90.25 115 PHE A O 1
ATOM 906 N N . VAL A 1 116 ? -14.821 6.107 2.226 1.00 87.19 116 VAL A N 1
ATOM 907 C CA . VAL A 1 116 ? -15.337 6.961 1.147 1.00 87.19 116 VAL A CA 1
ATOM 908 C C . VAL A 1 116 ? -16.527 6.305 0.437 1.00 87.19 116 VAL A C 1
ATOM 910 O O . VAL A 1 116 ? -17.381 7.012 -0.093 1.00 87.19 116 VAL A O 1
ATOM 913 N N . VAL A 1 117 ? -16.580 4.970 0.446 1.00 66.19 117 VAL A N 1
ATOM 914 C CA . VAL A 1 117 ? -17.646 4.132 -0.131 1.00 66.19 117 VAL A CA 1
ATOM 915 C C . VAL A 1 117 ? -18.565 3.636 0.976 1.00 66.19 117 VAL A C 1
ATOM 917 O O . VAL A 1 117 ? -19.798 3.724 0.795 1.00 66.19 117 VAL A O 1
#

InterPro domains:
  IPR005599 GPI mannosyltransferase [PF03901] (20-116)
  IPR005599 GPI mannosyltransferase [PTHR22760] (21-116)

Foldseek 3Di:
DPPPPDPDPPCPVVVVVVVVVVLVVLVVVLPDDDDDDPCNCLQALQVLCCVQVVDPGDRDCLPVPPDRVDDCVVNCQQHNVLSNVCVVVVVVDDPVCPVVSSRRSSSVSVSVVVVVD

Radius of gyration: 21.09 Å; Cα contact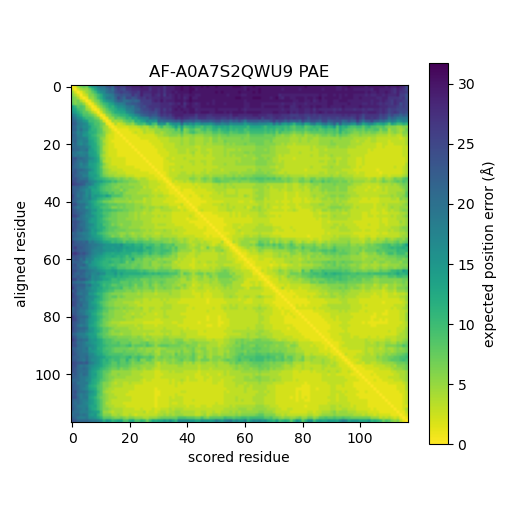s (8 Å, |Δi|>4): 82; chains: 1; bounding box: 69×27×56 Å

Solvent-accessible surface area (backbone atoms only — not comparable to full-atom values): 7032 Å² total; per-residue (Å²): 144,76,92,78,82,77,77,72,78,80,61,63,59,66,51,52,55,51,51,53,50,51,51,53,51,54,59,52,57,49,75,50,92,70,91,74,54,68,68,59,40,58,72,22,45,48,53,25,38,31,75,71,70,66,47,96,68,84,74,54,63,50,68,69,42,101,76,46,84,49,76,64,64,63,30,41,65,28,27,28,49,28,47,50,52,50,59,76,45,41,94,78,51,62,79,88,44,54,72,53,46,69,63,38,34,28,42,52,35,48,58,55,52,64,75,77,110